Protein AF-A0ABD3XTX3-F1 (afd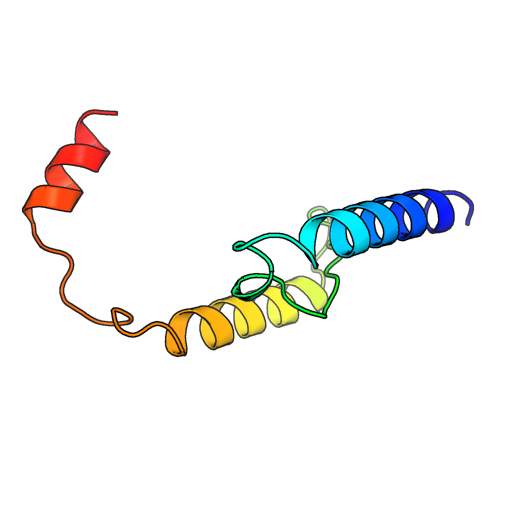b_monomer_lite)

Sequence (75 aa):
NYRCERGQRYLTEIRSYLRDKPTAVHLVDEDFAIDNTVVDSKLEKLKKKIIDVASQQPYWGEQIPTRWFLLVQQL

Secondary structure (DSSP, 8-state):
-HHHHHHHHHHHHHHHHHHTSGGGGG--S------TTS--HHHHHHHHHHHHHHHTSTTTT----HHHHHHHTT-

Radius of gyration: 16.98 Å; chains: 1; bounding box: 30×29×47 Å

Foldseek 3Di:
DVVPPVVVVVVVVVLVVCCPPPCNVVDDPDDQDDDPVDPDPSVVVVVVVVVVSLVPDPCRPPDDPVVVVVVVVVD

Structure (mmCIF, N/CA/C/O backbone):
data_AF-A0ABD3XTX3-F1
#
_entry.id   AF-A0ABD3XTX3-F1
#
loop_
_atom_site.group_PDB
_atom_site.id
_atom_site.type_symbol
_atom_site.label_atom_id
_atom_site.label_alt_id
_atom_site.label_comp_id
_atom_site.label_asym_id
_atom_site.label_entity_id
_atom_site.label_seq_id
_atom_site.pdbx_PDB_ins_code
_atom_site.Cartn_x
_atom_site.Cartn_y
_atom_site.Cartn_z
_atom_site.occupancy
_atom_site.B_iso_or_equiv
_atom_site.auth_seq_id
_atom_site.auth_comp_id
_atom_site.auth_asym_id
_atom_site.auth_atom_id
_atom_site.pdbx_PDB_model_num
ATOM 1 N N . ASN A 1 1 ? 9.825 -11.648 -22.664 1.00 44.94 1 ASN A N 1
ATOM 2 C CA . ASN A 1 1 ? 8.399 -11.513 -22.283 1.00 44.94 1 ASN A CA 1
ATOM 3 C C . ASN A 1 1 ? 7.886 -12.533 -21.259 1.00 44.94 1 ASN A C 1
ATOM 5 O O . ASN A 1 1 ? 6.961 -12.196 -20.541 1.00 44.94 1 ASN A O 1
ATOM 9 N N . TYR A 1 2 ? 8.526 -13.694 -21.053 1.00 39.81 2 TYR A N 1
ATOM 10 C CA . TYR A 1 2 ? 8.103 -14.699 -20.050 1.00 39.81 2 TYR A CA 1
ATOM 11 C C . TYR A 1 2 ? 8.202 -14.294 -18.559 1.00 39.81 2 TYR A C 1
ATOM 13 O O . TYR A 1 2 ? 7.628 -14.964 -17.704 1.00 39.81 2 TYR A O 1
ATOM 21 N N . ARG A 1 3 ? 8.922 -13.213 -18.213 1.00 47.88 3 ARG A N 1
ATOM 22 C CA . ARG A 1 3 ? 9.051 -12.739 -16.817 1.00 47.88 3 ARG A CA 1
ATOM 23 C C . ARG A 1 3 ? 7.790 -12.039 -16.288 1.00 47.88 3 ARG A C 1
ATOM 25 O O . ARG A 1 3 ? 7.613 -12.002 -15.077 1.00 47.88 3 ARG A O 1
ATOM 32 N N . CYS A 1 4 ? 6.915 -11.530 -17.162 1.00 60.34 4 CYS A N 1
ATOM 33 C CA . CYS A 1 4 ? 5.714 -10.790 -16.748 1.00 60.34 4 CYS A CA 1
ATOM 34 C C . CYS A 1 4 ? 4.539 -11.696 -16.342 1.00 60.34 4 CYS A C 1
ATOM 36 O O . CYS A 1 4 ? 3.836 -11.373 -15.389 1.00 60.34 4 CYS A O 1
ATOM 38 N N . GLU A 1 5 ? 4.343 -12.843 -16.999 1.00 65.81 5 GLU A N 1
ATOM 39 C CA . GLU A 1 5 ? 3.141 -13.675 -16.792 1.00 65.81 5 GLU A CA 1
ATOM 40 C C . GLU A 1 5 ? 3.139 -14.422 -15.452 1.00 65.81 5 GLU A C 1
ATOM 42 O O . GLU A 1 5 ? 2.125 -14.450 -14.755 1.00 65.81 5 GLU A O 1
ATOM 47 N N . ARG A 1 6 ? 4.279 -14.998 -15.039 1.00 74.06 6 ARG A N 1
ATOM 48 C CA . ARG A 1 6 ? 4.374 -15.689 -13.738 1.00 74.06 6 ARG A CA 1
ATOM 49 C C . ARG A 1 6 ? 4.211 -14.726 -12.563 1.00 74.06 6 ARG A C 1
ATOM 51 O O . ARG A 1 6 ? 3.557 -15.075 -11.587 1.00 74.06 6 ARG A O 1
ATOM 58 N N . GLY A 1 7 ? 4.779 -13.523 -12.674 1.00 76.94 7 GLY A N 1
ATOM 59 C CA . GLY A 1 7 ? 4.640 -12.479 -11.657 1.00 76.94 7 GLY A CA 1
ATOM 60 C C . GLY A 1 7 ? 3.189 -12.026 -11.502 1.00 76.94 7 GLY A C 1
ATOM 61 O O . GLY A 1 7 ? 2.679 -11.979 -10.388 1.00 76.94 7 GLY A O 1
ATOM 62 N N . GLN A 1 8 ? 2.494 -11.785 -12.618 1.00 78.50 8 GLN A N 1
ATOM 63 C CA . GLN A 1 8 ? 1.072 -11.426 -12.600 1.00 78.50 8 GLN A CA 1
ATOM 64 C C . GLN A 1 8 ? 0.190 -12.533 -12.024 1.00 78.50 8 GLN A C 1
ATOM 66 O O . GLN A 1 8 ? -0.701 -12.253 -11.221 1.00 78.50 8 GLN A O 1
ATOM 71 N N . ARG A 1 9 ? 0.455 -13.792 -12.385 1.00 86.06 9 ARG A N 1
ATOM 72 C CA . ARG A 1 9 ? -0.283 -14.934 -11.839 1.00 86.06 9 ARG A CA 1
ATOM 73 C C . ARG A 1 9 ? -0.129 -15.032 -10.321 1.00 86.06 9 ARG A C 1
ATOM 75 O O . ARG A 1 9 ? -1.130 -15.124 -9.621 1.00 86.06 9 ARG A O 1
ATOM 82 N N . TYR A 1 10 ? 1.099 -14.929 -9.819 1.00 84.56 10 TYR A N 1
ATOM 83 C CA . TYR A 1 10 ? 1.385 -14.965 -8.384 1.00 84.56 10 TYR A CA 1
ATOM 84 C C . TYR A 1 10 ? 0.683 -13.834 -7.613 1.00 84.56 10 TYR A C 1
ATOM 86 O O . TYR A 1 10 ? 0.043 -14.083 -6.593 1.00 84.56 10 TYR A O 1
ATOM 94 N N . LEU A 1 11 ? 0.739 -12.597 -8.123 1.00 84.00 11 LEU A N 1
ATOM 95 C CA . LEU A 1 11 ? 0.053 -11.453 -7.506 1.00 84.00 11 LEU A CA 1
ATOM 96 C C . LEU A 1 11 ? -1.471 -11.633 -7.492 1.00 84.00 11 LEU A C 1
ATOM 98 O O . LEU A 1 11 ? -2.128 -11.308 -6.502 1.00 84.00 11 LEU A O 1
ATOM 102 N N . THR A 1 12 ? -2.030 -12.194 -8.566 1.00 87.31 12 THR A N 1
ATOM 103 C CA . THR A 1 12 ? -3.465 -12.491 -8.668 1.00 87.31 12 THR A CA 1
ATOM 104 C C . THR A 1 12 ? -3.889 -13.549 -7.650 1.00 87.31 12 THR A C 1
ATOM 106 O O . THR A 1 12 ? -4.886 -13.365 -6.952 1.00 87.31 12 THR A O 1
ATOM 109 N N . GLU A 1 13 ? -3.118 -14.632 -7.521 1.00 90.62 13 GLU A N 1
ATOM 110 C CA . GLU A 1 13 ? -3.381 -15.713 -6.565 1.00 90.62 13 GLU A CA 1
ATOM 111 C C . GLU A 1 13 ? -3.327 -15.202 -5.115 1.00 90.62 13 GLU A C 1
ATOM 113 O O . GLU A 1 13 ? -4.245 -15.466 -4.337 1.00 90.62 13 GLU A O 1
ATOM 118 N N . ILE A 1 14 ? -2.325 -14.387 -4.766 1.00 88.00 14 ILE A N 1
ATOM 119 C CA . ILE A 1 14 ? -2.226 -13.774 -3.433 1.00 88.00 14 ILE A CA 1
ATOM 120 C C . ILE A 1 14 ? -3.399 -12.842 -3.151 1.00 88.00 14 ILE A C 1
ATOM 122 O O . ILE A 1 14 ? -3.992 -12.921 -2.075 1.00 88.00 14 ILE A O 1
ATOM 126 N N . ARG A 1 15 ? -3.766 -11.969 -4.097 1.00 86.69 15 ARG A N 1
ATOM 127 C CA . ARG A 1 15 ? -4.921 -11.083 -3.907 1.00 86.69 15 ARG A CA 1
ATOM 128 C C . ARG A 1 15 ? -6.198 -11.879 -3.695 1.00 86.69 15 ARG A C 1
ATOM 130 O O . ARG A 1 15 ? -6.952 -11.570 -2.778 1.00 86.69 15 ARG A O 1
ATOM 137 N N . SER A 1 16 ? -6.428 -12.907 -4.509 1.00 89.75 16 SER A N 1
ATOM 138 C CA . SER A 1 16 ? -7.595 -13.774 -4.360 1.00 89.75 16 SER A CA 1
ATOM 139 C C . SER A 1 16 ? -7.616 -14.451 -2.992 1.00 89.75 16 SER A C 1
ATOM 141 O O . SER A 1 16 ? -8.662 -14.497 -2.359 1.00 89.75 16 SER A O 1
ATOM 143 N N . TYR A 1 17 ? -6.467 -14.932 -2.513 1.00 90.50 17 TYR A N 1
ATOM 144 C CA . TYR A 1 17 ? -6.352 -15.555 -1.197 1.00 90.50 17 TYR A CA 1
ATOM 145 C C . TYR A 1 17 ? -6.650 -14.582 -0.043 1.00 90.50 17 TYR A C 1
ATOM 147 O O . TYR A 1 17 ? -7.254 -14.970 0.958 1.00 90.50 17 TYR A O 1
ATOM 155 N N . LEU A 1 18 ? -6.224 -13.322 -0.168 1.00 89.56 18 LEU A N 1
ATOM 156 C CA . LEU A 1 18 ? -6.387 -12.307 0.876 1.00 89.56 18 LEU A CA 1
ATOM 157 C C . LEU A 1 18 ? -7.773 -11.647 0.880 1.00 89.56 18 LEU A C 1
ATOM 159 O O . LEU A 1 18 ? -8.155 -11.108 1.915 1.00 89.56 18 LEU A O 1
ATOM 163 N N . ARG A 1 19 ? -8.534 -11.703 -0.222 1.00 88.94 19 ARG A N 1
ATOM 164 C CA . ARG A 1 19 ? -9.869 -11.080 -0.338 1.00 88.94 19 ARG A CA 1
ATOM 165 C C . ARG A 1 19 ? -10.878 -11.566 0.700 1.00 88.94 19 ARG A C 1
ATOM 167 O O . ARG A 1 19 ? -11.679 -10.767 1.168 1.00 88.94 19 ARG A O 1
ATOM 174 N N . ASP A 1 20 ? -10.795 -12.830 1.102 1.00 89.31 20 ASP A N 1
ATOM 175 C CA . ASP A 1 20 ? -11.711 -13.416 2.091 1.00 89.31 20 ASP A CA 1
ATOM 176 C C . ASP A 1 20 ? -11.176 -13.315 3.532 1.00 89.31 20 ASP A C 1
ATOM 178 O O . ASP A 1 20 ? -11.704 -13.937 4.456 1.00 89.31 20 ASP A O 1
ATOM 182 N N . LYS A 1 21 ? -10.077 -12.581 3.748 1.00 91.81 21 LYS A N 1
ATOM 183 C CA . LYS A 1 21 ? -9.446 -12.423 5.063 1.00 91.81 21 LYS A CA 1
ATOM 184 C C . LYS A 1 21 ? -9.804 -11.069 5.677 1.00 91.81 21 LYS A C 1
ATOM 186 O O . LYS A 1 21 ? -10.015 -10.104 4.950 1.00 91.81 21 LYS A O 1
ATOM 191 N N . PRO A 1 22 ? -9.762 -10.936 7.016 1.00 88.81 22 PRO A N 1
ATOM 192 C CA . PRO A 1 22 ? -9.925 -9.641 7.681 1.00 88.81 22 PRO A CA 1
ATOM 193 C C . PRO A 1 22 ? -8.925 -8.576 7.216 1.00 88.81 22 PRO A C 1
ATOM 195 O O . PRO A 1 22 ? -9.177 -7.392 7.366 1.00 88.81 22 PRO A O 1
ATOM 198 N N . THR A 1 23 ? -7.793 -8.981 6.637 1.00 82.56 23 THR A N 1
ATOM 199 C CA . THR A 1 23 ? -6.786 -8.077 6.073 1.00 82.56 23 THR A CA 1
ATOM 200 C C . THR A 1 23 ? -7.163 -7.509 4.703 1.00 82.56 23 THR A C 1
ATOM 202 O O . THR A 1 23 ? -6.457 -6.629 4.216 1.00 82.56 23 THR A O 1
ATOM 205 N N . ALA A 1 24 ? -8.265 -7.957 4.088 1.00 87.31 24 ALA A N 1
ATOM 206 C CA . ALA A 1 24 ? -8.709 -7.504 2.769 1.00 87.31 24 ALA A CA 1
ATOM 207 C C . ALA A 1 24 ? -8.927 -5.986 2.692 1.00 87.31 24 ALA A C 1
ATOM 209 O O . ALA A 1 24 ? -8.632 -5.379 1.668 1.00 87.31 24 ALA A O 1
ATOM 210 N N . VAL A 1 25 ? -9.367 -5.366 3.793 1.00 82.44 25 VAL A N 1
ATOM 211 C CA . VAL A 1 25 ? -9.530 -3.904 3.940 1.00 82.44 25 VAL A CA 1
ATOM 212 C C . VAL A 1 25 ? -8.229 -3.132 3.689 1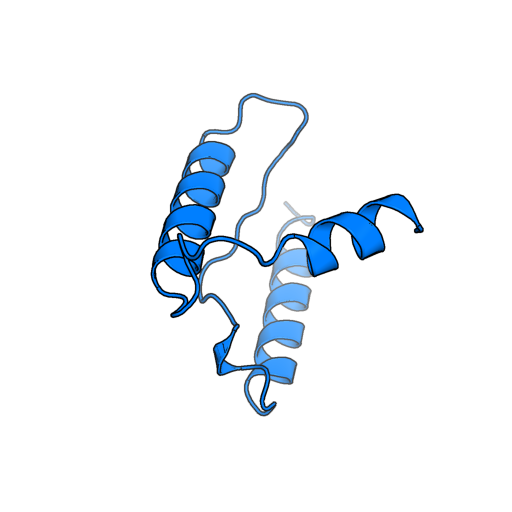.00 82.44 25 VAL A C 1
ATOM 214 O O . VAL A 1 25 ? -8.270 -1.971 3.294 1.00 82.44 25 VAL A O 1
ATOM 217 N N . HIS A 1 26 ? -7.073 -3.766 3.881 1.00 82.94 26 HIS A N 1
ATOM 218 C CA . HIS A 1 26 ? -5.767 -3.145 3.668 1.00 82.94 26 HIS A CA 1
ATOM 219 C C . HIS A 1 26 ? -5.183 -3.419 2.275 1.00 82.94 26 HIS A C 1
ATOM 221 O O . HIS A 1 26 ? -4.073 -2.973 1.982 1.00 82.94 26 HIS A O 1
ATOM 227 N N . LEU A 1 27 ? -5.885 -4.162 1.412 1.00 86.56 27 LEU A N 1
ATOM 228 C CA . LEU A 1 27 ? -5.421 -4.423 0.052 1.00 86.56 27 LEU A CA 1
ATOM 229 C C . LEU A 1 27 ? -5.632 -3.195 -0.833 1.00 86.56 27 LEU A C 1
ATOM 231 O O . LEU A 1 27 ? -6.707 -2.607 -0.870 1.00 86.56 27 LEU A O 1
ATOM 235 N N . VAL A 1 28 ? -4.597 -2.852 -1.597 1.00 85.31 28 VAL A N 1
ATOM 236 C CA . VAL A 1 28 ? -4.661 -1.819 -2.633 1.00 85.31 28 VAL A CA 1
ATOM 237 C C . VAL A 1 28 ? -4.855 -2.498 -3.991 1.00 85.31 28 VAL A C 1
ATOM 239 O O . VAL A 1 28 ? -4.128 -3.432 -4.349 1.00 85.31 28 VAL A O 1
ATOM 242 N N . ASP A 1 29 ? -5.823 -2.010 -4.767 1.00 82.00 29 ASP A N 1
ATOM 243 C CA . ASP A 1 29 ? -6.205 -2.574 -6.073 1.00 82.00 29 ASP A CA 1
ATOM 244 C C . ASP A 1 29 ? -5.182 -2.330 -7.199 1.00 82.00 29 ASP A C 1
ATOM 246 O O . ASP A 1 29 ? -5.388 -2.755 -8.333 1.00 82.00 29 ASP A O 1
ATOM 250 N N . GLU A 1 30 ? -4.063 -1.667 -6.904 1.00 83.94 30 GLU A N 1
ATOM 251 C CA . GLU A 1 30 ? -3.034 -1.298 -7.877 1.00 83.94 30 GLU A CA 1
ATOM 252 C C . GLU A 1 30 ? -1.725 -2.063 -7.637 1.00 83.94 30 GLU A C 1
ATOM 254 O O . GLU A 1 30 ? -1.296 -2.246 -6.496 1.00 83.94 30 GLU A O 1
ATOM 259 N N . ASP A 1 31 ? -1.085 -2.499 -8.727 1.00 82.56 31 ASP A N 1
ATOM 260 C CA . ASP A 1 31 ? 0.232 -3.139 -8.719 1.00 82.56 31 ASP A CA 1
ATOM 261 C C . ASP A 1 31 ? 1.337 -2.174 -9.128 1.00 82.56 31 ASP A C 1
ATOM 263 O O . ASP A 1 31 ? 1.285 -1.546 -10.187 1.00 82.56 31 ASP A O 1
ATOM 267 N N . PHE A 1 32 ? 2.406 -2.153 -8.334 1.00 82.12 32 PHE A N 1
ATOM 268 C CA . PHE A 1 32 ? 3.605 -1.377 -8.621 1.00 82.12 32 PHE A CA 1
ATOM 269 C C . PHE A 1 32 ? 4.782 -2.321 -8.863 1.00 82.12 32 PHE A C 1
ATOM 271 O O . PHE A 1 32 ? 5.278 -2.971 -7.948 1.00 82.12 32 PHE A O 1
ATOM 278 N N . ALA A 1 33 ? 5.245 -2.382 -10.111 1.00 81.38 33 ALA A N 1
ATOM 279 C CA . ALA A 1 33 ? 6.506 -3.021 -10.472 1.00 81.38 33 ALA A CA 1
ATOM 280 C C . ALA A 1 33 ? 7.536 -1.923 -10.747 1.00 81.38 33 ALA A C 1
ATOM 282 O O . ALA A 1 33 ? 7.394 -1.202 -11.739 1.00 81.38 33 ALA A O 1
ATOM 283 N N . ILE A 1 34 ? 8.518 -1.794 -9.852 1.00 82.44 34 ILE A N 1
ATOM 284 C CA . ILE A 1 34 ? 9.547 -0.750 -9.878 1.00 82.44 34 ILE A CA 1
ATOM 285 C C . ILE A 1 34 ? 10.900 -1.394 -10.143 1.00 82.44 34 ILE A C 1
ATOM 287 O O . ILE A 1 34 ? 11.256 -2.389 -9.508 1.00 82.44 34 ILE A O 1
ATOM 291 N N . ASP A 1 35 ? 11.652 -0.802 -11.062 1.00 79.81 35 ASP A N 1
ATOM 292 C CA . ASP A 1 35 ? 13.062 -1.114 -11.245 1.00 79.81 35 ASP A CA 1
ATOM 293 C C . ASP A 1 35 ? 13.924 -0.087 -10.498 1.00 79.81 35 ASP A C 1
ATOM 295 O O . ASP A 1 35 ? 14.019 1.072 -10.891 1.00 79.81 35 ASP A O 1
ATOM 299 N N . ASN A 1 36 ? 14.561 -0.517 -9.406 1.00 76.12 36 ASN A N 1
ATOM 300 C CA . ASN A 1 36 ? 15.391 0.348 -8.560 1.00 76.12 36 ASN A CA 1
ATOM 301 C C . ASN A 1 36 ? 16.770 0.661 -9.164 1.00 76.12 36 ASN A C 1
ATOM 303 O O . ASN A 1 36 ? 17.562 1.365 -8.540 1.00 76.12 36 ASN A O 1
ATOM 307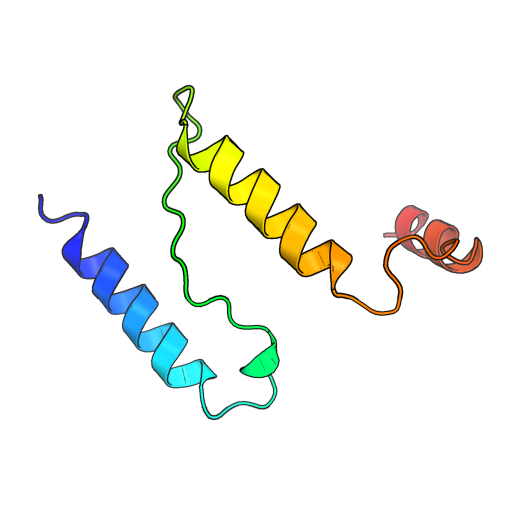 N N . THR A 1 37 ? 17.092 0.120 -10.341 1.00 80.00 37 THR A N 1
ATOM 308 C CA . THR A 1 37 ? 18.364 0.390 -11.028 1.00 80.00 37 THR A CA 1
ATOM 309 C C . THR A 1 37 ? 18.289 1.598 -11.961 1.00 80.00 37 THR A C 1
ATOM 311 O O . THR A 1 37 ? 19.319 2.092 -12.416 1.00 80.00 37 THR A O 1
ATOM 314 N N . VAL A 1 38 ? 17.081 2.108 -12.216 1.00 78.00 38 VAL A N 1
ATOM 315 C CA . VAL A 1 38 ? 16.824 3.246 -13.100 1.00 78.00 38 VAL A CA 1
ATOM 316 C C . VAL A 1 38 ? 15.913 4.264 -12.420 1.00 78.00 38 VAL A C 1
ATOM 318 O O . VAL A 1 38 ? 15.200 3.959 -11.466 1.00 78.00 38 VAL A O 1
ATOM 321 N N . VAL A 1 39 ? 15.919 5.502 -12.920 1.00 73.94 39 VAL A N 1
ATOM 322 C CA . VAL A 1 39 ? 14.943 6.513 -12.495 1.00 73.94 39 VAL A CA 1
ATOM 323 C C . VAL A 1 39 ? 13.575 6.115 -13.049 1.00 73.94 39 VAL A C 1
ATOM 325 O O . VAL A 1 39 ? 13.235 6.418 -14.192 1.00 73.94 39 VAL A O 1
ATOM 328 N N . ASP A 1 40 ? 12.805 5.385 -12.246 1.00 76.06 40 ASP A N 1
ATOM 329 C CA . ASP A 1 40 ? 11.495 4.876 -12.637 1.00 76.06 40 ASP A CA 1
ATOM 330 C C . ASP A 1 40 ? 10.382 5.860 -12.248 1.00 76.06 40 ASP A C 1
ATOM 332 O O . ASP A 1 40 ? 10.106 6.101 -11.073 1.00 76.06 40 ASP A O 1
ATOM 336 N N . SER A 1 41 ? 9.679 6.398 -13.246 1.00 78.81 41 SER A N 1
ATOM 337 C CA . SER A 1 41 ? 8.492 7.246 -13.046 1.00 78.81 41 SER A CA 1
ATOM 338 C C . SER A 1 41 ? 7.388 6.588 -12.197 1.00 78.81 41 SER A C 1
ATOM 340 O O . SER A 1 41 ? 6.567 7.283 -11.593 1.00 78.81 41 SER A O 1
ATOM 342 N N . LYS A 1 42 ? 7.360 5.252 -12.115 1.00 81.50 42 LYS A N 1
ATOM 343 C CA . LYS A 1 42 ? 6.434 4.498 -11.263 1.00 81.50 42 LYS A CA 1
ATOM 344 C C . LYS A 1 42 ? 6.774 4.613 -9.782 1.00 81.50 42 LYS A C 1
ATOM 346 O O . LYS A 1 42 ? 5.868 4.481 -8.963 1.00 81.50 42 LYS A O 1
ATOM 351 N N . LEU A 1 43 ? 8.026 4.915 -9.433 1.00 85.50 43 LEU A N 1
ATOM 352 C CA . LEU A 1 43 ? 8.421 5.171 -8.050 1.00 85.50 43 LEU A CA 1
ATOM 353 C C . LEU A 1 43 ? 7.685 6.391 -7.489 1.00 85.50 43 LEU A C 1
ATOM 355 O O . LEU 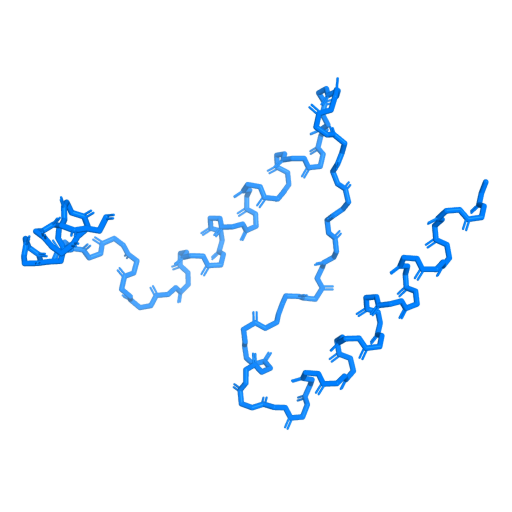A 1 43 ? 7.165 6.338 -6.379 1.00 85.50 43 LEU A O 1
ATOM 359 N N . GLU A 1 44 ? 7.563 7.464 -8.273 1.00 85.44 44 GLU A N 1
ATOM 360 C CA . GLU A 1 44 ? 6.811 8.654 -7.859 1.00 85.44 44 GLU A CA 1
ATOM 361 C C . GLU A 1 44 ? 5.310 8.374 -7.721 1.00 85.44 44 GLU A C 1
ATOM 363 O O . GLU A 1 44 ? 4.659 8.901 -6.819 1.00 85.44 44 GLU A O 1
ATOM 368 N N . LYS A 1 45 ? 4.753 7.493 -8.563 1.00 88.00 45 LYS A N 1
ATOM 369 C CA . LYS A 1 45 ? 3.364 7.034 -8.409 1.00 88.00 45 LYS A CA 1
ATOM 370 C C . LYS A 1 45 ? 3.173 6.224 -7.127 1.00 88.00 45 LYS A C 1
ATOM 372 O O . LYS A 1 45 ? 2.224 6.491 -6.396 1.00 88.00 45 LYS A O 1
ATOM 377 N N . LEU A 1 46 ? 4.091 5.304 -6.819 1.00 88.88 46 LEU A N 1
ATOM 378 C CA . LEU A 1 46 ? 4.050 4.542 -5.570 1.00 88.88 46 LEU A CA 1
ATOM 379 C C . LEU A 1 46 ? 4.147 5.471 -4.355 1.00 88.88 46 LEU A C 1
ATOM 381 O O . LEU A 1 46 ? 3.346 5.344 -3.435 1.00 88.88 46 LEU A O 1
ATOM 385 N N . LYS A 1 47 ? 5.079 6.433 -4.358 1.00 88.00 47 LYS A N 1
ATOM 386 C CA . LYS A 1 47 ? 5.219 7.415 -3.270 1.00 88.00 47 LYS A CA 1
ATOM 387 C C . LYS A 1 47 ? 3.918 8.172 -3.022 1.00 88.00 47 LYS A C 1
ATOM 389 O O . LYS A 1 47 ? 3.480 8.258 -1.879 1.00 88.00 47 LYS A O 1
ATOM 394 N N . LYS A 1 48 ? 3.276 8.672 -4.084 1.00 90.00 48 LYS A N 1
ATOM 395 C CA . LYS A 1 48 ? 1.970 9.337 -3.977 1.00 90.00 48 LYS A CA 1
ATOM 396 C C . LYS A 1 48 ? 0.917 8.405 -3.391 1.00 90.00 48 LYS A C 1
ATOM 398 O O . LYS A 1 48 ? 0.262 8.779 -2.430 1.00 90.00 48 LYS A O 1
ATOM 403 N N . LYS A 1 49 ? 0.826 7.167 -3.886 1.00 90.25 49 LYS A N 1
ATOM 404 C CA . LYS A 1 49 ? -0.151 6.199 -3.382 1.00 90.25 49 LYS A CA 1
ATOM 405 C C . LYS A 1 49 ? 0.057 5.863 -1.903 1.00 90.25 49 LYS A C 1
ATOM 407 O O . LYS A 1 49 ? -0.921 5.741 -1.174 1.00 90.25 49 LYS A O 1
ATOM 412 N N . ILE A 1 50 ? 1.309 5.739 -1.456 1.00 88.19 50 ILE A N 1
ATOM 413 C CA . ILE A 1 50 ? 1.643 5.540 -0.038 1.00 88.19 50 ILE A CA 1
ATOM 414 C C . ILE A 1 50 ? 1.141 6.721 0.792 1.00 88.19 50 ILE 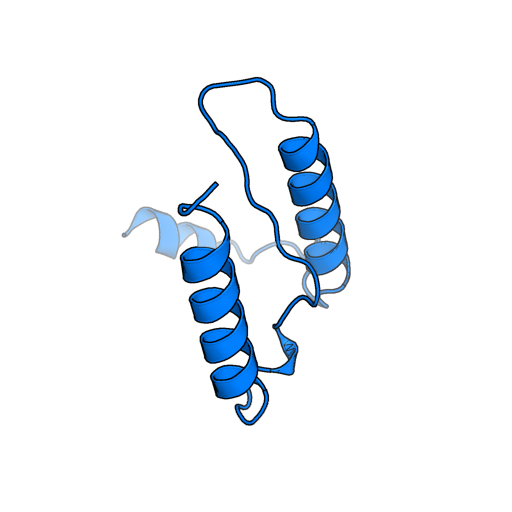A C 1
ATOM 416 O O . ILE A 1 50 ? 0.483 6.502 1.804 1.00 88.19 50 ILE A O 1
ATOM 420 N N . ILE A 1 51 ? 1.416 7.954 0.357 1.00 89.50 51 ILE A N 1
ATOM 421 C CA . ILE A 1 51 ? 0.944 9.163 1.044 1.00 89.50 51 ILE A CA 1
ATOM 422 C C . ILE A 1 51 ? -0.587 9.192 1.085 1.00 89.50 51 ILE A C 1
ATOM 424 O O . ILE A 1 51 ? -1.147 9.428 2.150 1.00 89.50 51 ILE A O 1
ATOM 428 N N . ASP A 1 52 ? -1.263 8.890 -0.025 1.00 89.75 52 ASP A N 1
ATOM 429 C CA . ASP A 1 52 ? -2.726 8.875 -0.096 1.00 89.75 52 ASP A CA 1
ATOM 430 C C . ASP A 1 52 ? -3.321 7.868 0.899 1.00 89.75 52 ASP A C 1
ATOM 432 O O . ASP A 1 52 ? -4.192 8.221 1.691 1.00 89.75 52 ASP A O 1
ATOM 436 N N . VAL A 1 53 ? -2.820 6.627 0.917 1.00 87.19 53 VAL A N 1
ATOM 437 C CA . VAL A 1 53 ? -3.280 5.577 1.846 1.00 87.19 53 VAL A CA 1
ATOM 438 C C . VAL A 1 53 ? -3.008 5.959 3.297 1.00 87.19 53 VAL A C 1
ATOM 440 O O . VAL A 1 53 ? -3.862 5.761 4.165 1.00 87.19 53 VAL A O 1
ATOM 443 N N . ALA A 1 54 ? -1.825 6.503 3.568 1.00 85.25 54 ALA A N 1
ATOM 444 C CA . ALA A 1 54 ? -1.444 6.908 4.907 1.00 85.25 54 ALA A CA 1
ATOM 445 C C . ALA A 1 54 ? -2.311 8.075 5.397 1.00 85.25 54 ALA A C 1
ATOM 447 O O . ALA A 1 54 ? -2.796 8.026 6.519 1.00 85.25 54 ALA A O 1
ATOM 448 N N . SER A 1 55 ? -2.608 9.049 4.532 1.00 85.50 55 SER A N 1
ATOM 449 C CA . SER A 1 55 ? -3.460 10.203 4.848 1.00 85.50 55 SER A CA 1
ATOM 450 C C . SER A 1 55 ? -4.902 9.849 5.213 1.00 85.50 55 SER A C 1
ATOM 452 O O . SER A 1 55 ? -5.576 10.627 5.880 1.00 85.50 55 SER A O 1
ATOM 454 N N . GLN A 1 56 ? -5.371 8.673 4.797 1.00 85.12 56 GLN A N 1
ATOM 455 C CA . GLN A 1 56 ? -6.695 8.156 5.136 1.00 85.12 56 GLN A CA 1
ATOM 456 C C . GLN A 1 56 ? -6.729 7.461 6.503 1.00 85.12 56 GLN A C 1
ATOM 458 O O . GLN A 1 56 ? -7.810 7.112 6.978 1.00 85.12 56 GLN A O 1
ATOM 463 N N . GLN A 1 57 ? -5.573 7.227 7.135 1.00 81.69 57 GLN A N 1
ATOM 464 C CA . GLN A 1 57 ? -5.530 6.579 8.440 1.00 81.69 57 GLN A CA 1
ATOM 465 C C . GLN A 1 57 ? -5.923 7.569 9.547 1.00 81.69 57 GLN A C 1
ATOM 467 O O . GLN A 1 57 ? -5.433 8.698 9.542 1.00 81.69 57 GLN A O 1
ATOM 472 N N . PRO A 1 58 ? -6.737 7.154 10.537 1.00 77.81 58 PRO A N 1
ATOM 473 C CA . PRO A 1 58 ? -7.230 8.050 11.590 1.00 77.81 58 PRO A CA 1
ATOM 474 C C . PRO A 1 58 ? -6.118 8.740 12.384 1.00 77.81 58 PRO A C 1
ATOM 476 O O . PRO A 1 58 ? -6.256 9.888 12.778 1.00 77.81 58 PRO A O 1
ATOM 479 N N . TYR A 1 59 ? -5.008 8.028 12.578 1.00 73.69 59 TYR A N 1
ATOM 480 C CA . TYR A 1 59 ? -3.847 8.457 13.355 1.00 73.69 59 TYR A CA 1
ATOM 481 C C . TYR A 1 59 ? -2.791 9.196 12.516 1.00 73.69 59 TYR A C 1
ATOM 483 O O . TYR A 1 59 ? -1.690 9.481 12.994 1.00 73.69 59 TYR A O 1
ATOM 491 N N . TRP A 1 60 ? -3.065 9.475 11.239 1.00 74.00 60 TRP A N 1
ATOM 492 C CA . TRP A 1 60 ? -2.112 10.176 10.386 1.00 74.00 60 TRP A CA 1
ATOM 493 C C . TRP A 1 60 ? -1.928 11.626 10.830 1.00 74.00 60 TRP A C 1
ATOM 495 O O . TRP A 1 60 ? -2.875 12.406 10.876 1.00 74.00 60 TRP A O 1
ATOM 505 N N . GLY A 1 61 ? -0.683 11.999 11.135 1.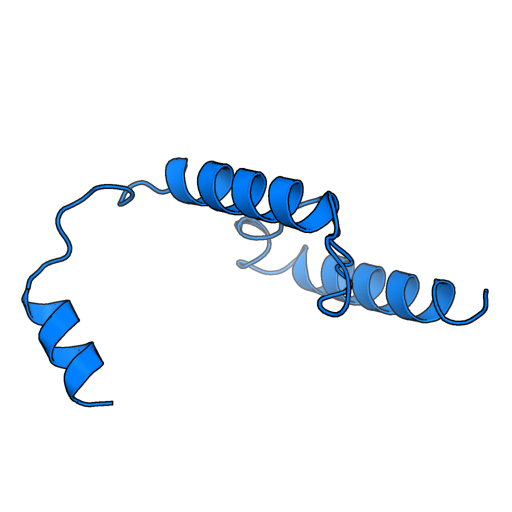00 70.25 61 GLY A N 1
ATOM 506 C CA . GLY A 1 61 ? -0.357 13.330 11.649 1.00 70.25 61 GLY A CA 1
ATOM 507 C C . GLY A 1 61 ? -0.625 13.514 13.145 1.00 70.25 61 GLY A C 1
ATOM 508 O O . GLY A 1 61 ? -0.362 14.598 13.666 1.00 70.25 61 GLY A O 1
ATOM 509 N N . GLU A 1 62 ? -1.086 12.479 13.857 1.00 74.19 62 GLU A N 1
ATOM 510 C CA . GLU A 1 62 ? -1.094 12.500 15.318 1.00 74.19 62 GLU A CA 1
ATOM 511 C C . GLU A 1 62 ? 0.344 12.502 15.856 1.00 74.19 62 GLU A C 1
ATOM 513 O O . GLU A 1 62 ? 1.253 11.878 15.297 1.00 74.19 62 GLU A O 1
ATOM 518 N N . GLN A 1 63 ? 0.568 13.213 16.964 1.00 67.19 63 GLN A N 1
ATOM 519 C CA . GLN A 1 63 ? 1.849 13.150 17.660 1.00 67.19 63 GLN A CA 1
ATOM 520 C C . GLN A 1 63 ? 2.038 11.732 18.201 1.00 67.19 63 GLN A C 1
ATOM 522 O O . GLN A 1 63 ? 1.353 11.321 19.136 1.00 67.19 63 GLN A O 1
ATOM 527 N N . ILE A 1 64 ? 2.980 10.989 17.614 1.00 64.88 64 ILE A N 1
ATOM 528 C CA . ILE A 1 64 ? 3.370 9.670 18.112 1.00 64.88 64 ILE A CA 1
ATOM 529 C C . ILE A 1 64 ? 3.776 9.832 19.584 1.00 64.88 64 ILE A C 1
ATOM 531 O O . ILE A 1 64 ? 4.688 10.616 19.874 1.00 64.88 64 ILE A O 1
ATOM 535 N N . PRO A 1 65 ? 3.147 9.106 20.525 1.00 62.03 65 PRO A N 1
ATOM 536 C CA . PRO A 1 65 ? 3.526 9.189 21.924 1.00 62.03 65 PRO A CA 1
ATOM 537 C C . PRO A 1 65 ? 5.011 8.856 22.086 1.00 62.03 65 PRO A C 1
ATOM 539 O O . PRO A 1 65 ? 5.466 7.819 21.605 1.00 62.03 65 PRO A O 1
ATOM 542 N N . THR A 1 66 ? 5.766 9.683 22.819 1.00 60.50 66 THR A N 1
ATOM 543 C CA . THR A 1 66 ? 7.224 9.529 23.028 1.00 60.50 66 THR A CA 1
ATOM 544 C C . THR A 1 66 ? 7.628 8.107 23.443 1.00 60.50 66 THR A C 1
ATOM 546 O O . THR A 1 66 ? 8.703 7.622 23.101 1.00 60.50 66 THR A O 1
ATOM 549 N N . ARG A 1 67 ? 6.727 7.394 24.131 1.00 58.62 67 ARG A N 1
ATOM 550 C CA . ARG A 1 67 ? 6.903 6.002 24.566 1.00 58.62 67 ARG A CA 1
ATOM 551 C C . ARG A 1 67 ? 7.133 5.009 23.420 1.00 58.62 67 ARG A C 1
ATOM 553 O O . ARG A 1 67 ? 7.799 4.005 23.634 1.00 58.62 67 ARG A O 1
ATOM 560 N N . TRP A 1 68 ? 6.605 5.277 22.227 1.00 63.66 68 TRP A N 1
ATOM 561 C CA . TRP A 1 68 ? 6.782 4.422 21.049 1.00 63.66 68 TRP A CA 1
ATOM 562 C C . TRP A 1 68 ? 8.161 4.620 20.403 1.00 63.66 68 TRP A C 1
ATOM 564 O O . TRP A 1 68 ? 8.744 3.654 19.924 1.00 63.66 68 TRP A O 1
ATOM 574 N N . PHE A 1 69 ? 8.742 5.824 20.478 1.00 60.91 69 PHE A N 1
ATOM 575 C CA . PHE A 1 69 ? 10.123 6.061 20.033 1.00 60.91 69 PHE A CA 1
ATOM 576 C C . PHE A 1 69 ? 11.148 5.300 20.883 1.00 60.91 69 PHE A C 1
ATOM 578 O O . PHE A 1 69 ? 12.123 4.779 20.347 1.00 60.91 69 PHE A O 1
ATOM 585 N N . LEU A 1 70 ? 10.904 5.187 22.195 1.00 61.22 70 LEU A N 1
ATOM 586 C CA . LEU A 1 70 ? 11.773 4.432 23.106 1.00 61.22 70 LEU A CA 1
ATOM 587 C C . LEU A 1 70 ? 11.817 2.935 22.766 1.00 61.22 70 LEU A C 1
ATOM 589 O O . LEU A 1 70 ? 12.855 2.306 22.930 1.00 61.22 70 LEU A O 1
ATOM 593 N N . LEU A 1 71 ? 10.713 2.380 22.258 1.00 55.41 71 LEU A N 1
ATOM 594 C CA . LEU A 1 71 ? 10.631 0.986 21.812 1.00 55.41 71 LEU A CA 1
ATOM 595 C C . LEU A 1 71 ? 11.427 0.733 20.525 1.00 55.41 71 LEU A C 1
ATOM 597 O O . LEU A 1 71 ? 12.072 -0.302 20.408 1.00 55.41 71 LEU A O 1
ATOM 601 N N . VAL A 1 72 ? 11.430 1.683 19.585 1.00 58.34 72 VAL A N 1
ATOM 602 C CA . VAL A 1 72 ? 12.187 1.566 18.323 1.00 58.34 72 VAL A CA 1
ATOM 603 C C . VAL A 1 72 ? 13.701 1.617 18.553 1.00 58.34 72 VAL A C 1
ATOM 605 O O . VAL A 1 72 ? 14.439 0.987 17.812 1.00 58.34 72 VAL A O 1
ATOM 608 N N . GLN A 1 73 ? 14.178 2.328 19.580 1.00 57.59 73 GLN A N 1
ATOM 609 C CA . GLN A 1 73 ? 15.612 2.392 19.905 1.00 57.59 73 GLN A CA 1
ATOM 610 C C . GLN A 1 73 ? 16.153 1.155 20.641 1.00 57.59 73 GLN A C 1
ATOM 612 O O . GLN A 1 73 ? 17.363 1.047 20.825 1.00 57.59 73 GLN A O 1
ATOM 617 N N . GLN A 1 74 ? 15.279 0.257 21.102 1.00 53.00 74 GLN A N 1
ATOM 618 C CA . GLN A 1 74 ? 15.656 -0.950 21.848 1.00 53.00 74 GLN A CA 1
ATOM 619 C C . GLN A 1 74 ? 15.577 -2.244 21.019 1.00 53.00 74 GLN A C 1
ATOM 621 O O . GLN A 1 74 ? 15.861 -3.314 21.559 1.00 53.00 74 GLN A O 1
ATOM 626 N N . LEU A 1 75 ? 15.208 -2.150 19.738 1.00 48.84 75 LEU A N 1
ATOM 627 C CA . LEU A 1 75 ? 15.230 -3.235 18.749 1.00 48.84 75 LEU A CA 1
ATOM 628 C C . LEU A 1 75 ? 16.373 -3.015 17.755 1.00 48.84 75 LEU A C 1
ATOM 630 O O . LEU A 1 75 ? 16.975 -4.032 17.346 1.00 48.84 75 LEU A O 1
#

Organism: Sinanodonta woodiana (NCBI:txid1069815)

pLDDT: mean 77.34, std 12.73, range [39.81, 91.81]